Protein AF-A0A3D8WUJ7-F1 (afdb_monomer_lite)

Secondary structure (DSSP, 8-state):
-EEEE-TTSTTGGG--SSEEEEEEEETTEEEEEEESSSSSSBPP----HHHHHHHHHHTT--HHHHHHTT-EEEEEEEETTEEEESSEEEETTTT---

Radius of gyration: 12.99 Å; chains: 1; bounding box: 30×28×39 Å

Organism: Priestia megaterium (NCBI:txid1404)

Structure (mmCIF, N/CA/C/O backbone):
data_AF-A0A3D8WUJ7-F1
#
_entry.id   AF-A0A3D8WUJ7-F1
#
loop_
_atom_site.group_PDB
_atom_site.id
_atom_site.type_symbol
_atom_site.label_atom_id
_atom_site.label_alt_id
_atom_site.label_comp_id
_atom_site.label_asym_id
_atom_site.label_entity_id
_atom_site.label_seq_id
_atom_site.pdbx_PDB_ins_code
_atom_site.Cartn_x
_atom_site.Cartn_y
_atom_site.Cartn_z
_atom_site.occupancy
_atom_site.B_iso_or_equiv
_atom_site.auth_seq_id
_atom_site.auth_comp_id
_atom_site.auth_asym_id
_atom_site.auth_atom_id
_atom_site.pdbx_PDB_model_num
ATOM 1 N N . MET A 1 1 ? 1.077 -16.033 7.718 1.00 70.44 1 MET A N 1
ATOM 2 C CA . MET A 1 1 ? 1.164 -15.048 6.623 1.00 70.44 1 MET A CA 1
ATOM 3 C C . MET A 1 1 ? -0.253 -14.632 6.285 1.00 70.44 1 MET A C 1
ATOM 5 O O . MET A 1 1 ? -1.079 -15.511 6.052 1.00 70.44 1 MET A O 1
ATOM 9 N N . ASN A 1 2 ? -0.546 -13.338 6.383 1.00 89.31 2 ASN A N 1
ATOM 10 C CA . ASN A 1 2 ? -1.888 -12.802 6.171 1.00 89.31 2 ASN A CA 1
ATOM 11 C C . ASN A 1 2 ? -2.064 -12.427 4.697 1.00 89.31 2 ASN A C 1
ATOM 13 O O . ASN A 1 2 ? -1.079 -12.157 4.008 1.00 89.31 2 ASN A O 1
ATOM 17 N N . HIS A 1 3 ? -3.305 -12.423 4.212 1.00 93.69 3 HIS A N 1
ATOM 18 C CA . HIS A 1 3 ? -3.612 -11.998 2.851 1.00 93.69 3 HIS A CA 1
ATOM 19 C C . HIS A 1 3 ? -4.886 -11.152 2.796 1.00 93.69 3 HIS A C 1
ATOM 21 O O . HIS A 1 3 ? -5.828 -11.381 3.556 1.00 93.69 3 HIS A O 1
ATOM 27 N N . ILE A 1 4 ? -4.913 -10.191 1.874 1.00 95.00 4 ILE A N 1
ATOM 28 C CA . ILE A 1 4 ? -6.076 -9.365 1.540 1.00 95.00 4 ILE A CA 1
ATOM 29 C C . ILE A 1 4 ? -6.365 -9.535 0.050 1.00 95.00 4 ILE A C 1
ATOM 31 O O . ILE A 1 4 ? -5.491 -9.305 -0.784 1.00 95.00 4 ILE A O 1
ATOM 35 N N . LYS A 1 5 ? -7.606 -9.896 -0.286 1.00 96.19 5 LYS A N 1
ATOM 36 C CA . LYS A 1 5 ? -8.075 -9.886 -1.675 1.00 96.19 5 LYS A CA 1
ATOM 37 C C . LYS A 1 5 ? -8.274 -8.449 -2.129 1.00 96.19 5 LYS A C 1
ATOM 39 O O . LYS A 1 5 ? -9.032 -7.715 -1.501 1.00 96.19 5 LYS A O 1
ATOM 44 N N . LEU A 1 6 ? -7.633 -8.070 -3.229 1.00 95.94 6 LEU A N 1
ATOM 45 C CA . LEU A 1 6 ? -7.791 -6.751 -3.841 1.00 95.94 6 LEU A CA 1
ATOM 46 C C . LEU A 1 6 ? -9.035 -6.685 -4.735 1.00 95.94 6 LEU A C 1
ATOM 48 O O . LEU A 1 6 ? -9.606 -5.608 -4.892 1.00 95.94 6 LEU A O 1
ATOM 52 N N . VAL A 1 7 ? -9.489 -7.819 -5.281 1.00 95.69 7 VAL A N 1
ATOM 53 C CA . VAL A 1 7 ? -10.724 -7.885 -6.082 1.00 95.69 7 VAL A CA 1
ATOM 54 C C . VAL A 1 7 ? -11.930 -7.450 -5.247 1.00 95.69 7 VAL A C 1
ATOM 56 O O . VAL A 1 7 ? -12.147 -7.948 -4.142 1.00 95.69 7 VAL A O 1
ATOM 59 N N . GLY A 1 8 ? -12.736 -6.542 -5.791 1.00 93.75 8 GLY A N 1
ATOM 60 C CA . GLY A 1 8 ? -13.908 -5.965 -5.140 1.00 93.75 8 GLY A CA 1
ATOM 61 C C . GLY A 1 8 ? -13.583 -4.859 -4.135 1.00 93.75 8 GLY A C 1
ATOM 62 O O . GLY A 1 8 ? -14.486 -4.382 -3.445 1.00 93.75 8 GLY A O 1
ATOM 63 N N . THR A 1 9 ? -12.318 -4.446 -4.030 1.00 95.19 9 THR A N 1
ATOM 64 C CA . THR A 1 9 ? -11.896 -3.332 -3.170 1.00 95.19 9 THR A CA 1
ATOM 65 C C . THR A 1 9 ? -11.692 -2.054 -3.980 1.00 95.19 9 THR A C 1
ATOM 67 O O . THR A 1 9 ? -11.599 -2.079 -5.205 1.00 95.19 9 THR A O 1
ATOM 70 N N . GLN A 1 10 ? -11.571 -0.915 -3.293 1.00 93.44 10 GLN A N 1
ATOM 71 C CA . GLN A 1 10 ? -11.289 0.366 -3.953 1.00 93.44 10 GLN A CA 1
ATOM 72 C C . GLN A 1 10 ? -9.923 0.386 -4.644 1.00 93.44 10 GLN A C 1
ATOM 74 O O . GLN A 1 10 ? -9.723 1.148 -5.585 1.00 93.44 10 GLN A O 1
ATOM 79 N N . VAL A 1 11 ? -8.992 -0.460 -4.196 1.00 94.75 11 VAL A N 1
ATOM 80 C CA . VAL A 1 11 ? -7.628 -0.487 -4.720 1.00 94.75 11 VAL A CA 1
ATOM 81 C C . VAL A 1 11 ? -7.446 -1.461 -5.890 1.00 94.75 11 VAL A C 1
ATOM 83 O O . VAL A 1 11 ? -6.348 -1.557 -6.430 1.00 94.75 11 VAL A O 1
ATOM 86 N N . GLU A 1 12 ? -8.501 -2.162 -6.328 1.00 95.44 12 GLU A N 1
ATOM 87 C CA . GLU A 1 12 ? -8.417 -3.145 -7.421 1.00 95.44 12 GLU A CA 1
ATOM 88 C C . GLU A 1 12 ? -7.827 -2.538 -8.705 1.00 95.44 12 GLU A C 1
ATOM 90 O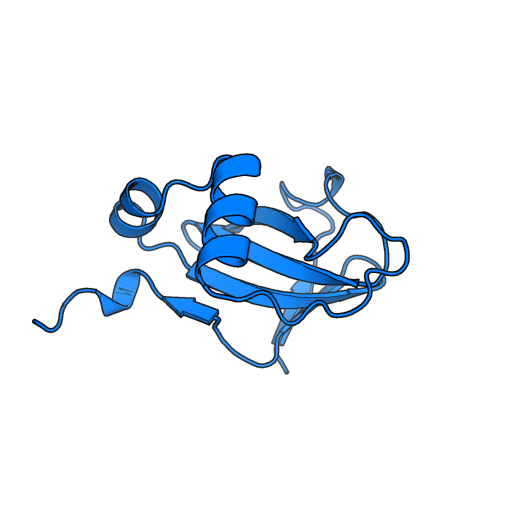 O . GLU A 1 12 ? -6.944 -3.124 -9.329 1.00 95.44 12 GLU A O 1
ATOM 95 N N . SER A 1 13 ? -8.252 -1.324 -9.069 1.00 93.00 13 SER A N 1
ATOM 96 C CA . SER A 1 13 ? -7.785 -0.616 -10.272 1.00 93.00 13 SER A CA 1
ATOM 97 C C . SER A 1 13 ? -6.316 -0.184 -10.220 1.00 93.00 13 SER A C 1
ATOM 99 O O . SER A 1 13 ? -5.751 0.208 -11.245 1.00 93.00 13 SER A O 1
ATOM 101 N N . TYR A 1 14 ? -5.703 -0.231 -9.037 1.00 91.88 14 TYR A N 1
ATOM 102 C CA . TYR A 1 14 ? -4.299 0.105 -8.810 1.00 91.88 14 TYR A CA 1
ATOM 103 C C . TYR A 1 14 ? -3.396 -1.122 -8.917 1.00 91.88 14 TYR A C 1
ATOM 105 O O . TYR A 1 14 ? -2.178 -0.972 -8.915 1.00 91.88 14 TYR A O 1
ATOM 113 N N . TYR A 1 15 ? -3.961 -2.327 -9.042 1.00 91.75 15 TYR A N 1
ATOM 114 C CA . TYR A 1 15 ? -3.179 -3.537 -9.252 1.00 91.75 15 TYR A CA 1
ATOM 115 C C . TYR A 1 15 ? -2.388 -3.451 -10.568 1.00 91.75 15 TYR A C 1
ATOM 117 O O . TYR A 1 15 ? -2.940 -3.188 -11.643 1.00 91.75 15 TYR A O 1
ATOM 125 N N . ARG A 1 16 ? -1.074 -3.675 -10.477 1.00 88.69 16 ARG A N 1
ATOM 126 C CA . ARG A 1 16 ? -0.115 -3.598 -11.593 1.00 88.69 16 ARG A CA 1
ATOM 127 C C . ARG A 1 16 ? 0.612 -4.916 -11.858 1.00 88.69 16 ARG A C 1
ATOM 129 O O . ARG A 1 16 ? 1.532 -4.953 -12.664 1.00 88.69 16 ARG A O 1
ATOM 136 N N . GLY A 1 17 ? 0.169 -6.009 -11.242 1.00 88.75 17 GLY A N 1
ATOM 137 C CA . GLY A 1 17 ? 0.815 -7.312 -11.366 1.00 88.75 17 GLY A CA 1
ATOM 138 C C . GLY A 1 17 ? 1.573 -7.708 -10.104 1.00 88.75 17 GLY A C 1
ATOM 139 O O . GLY A 1 17 ? 1.277 -7.233 -9.004 1.00 88.75 17 GLY A O 1
ATOM 140 N N . CYS A 1 18 ? 2.512 -8.638 -10.273 1.00 89.06 18 CYS A N 1
ATOM 141 C CA . CYS A 1 18 ? 3.322 -9.159 -9.179 1.00 89.06 18 CYS A CA 1
ATOM 142 C C . CYS A 1 18 ? 4.387 -8.143 -8.738 1.00 89.06 18 CYS A C 1
ATOM 144 O O . CYS A 1 18 ? 5.057 -7.568 -9.600 1.00 89.06 18 CYS A O 1
ATOM 146 N N . GLY A 1 19 ? 4.563 -7.944 -7.430 1.00 88.56 19 GLY A N 1
ATOM 147 C CA . GLY A 1 19 ? 5.596 -7.043 -6.910 1.00 88.56 19 GLY A CA 1
ATOM 148 C C . GLY A 1 19 ? 5.414 -6.626 -5.452 1.00 88.56 19 GLY A C 1
ATOM 149 O O . GLY A 1 19 ? 4.327 -6.781 -4.897 1.00 88.56 19 GLY A O 1
ATOM 150 N N . GLU A 1 20 ? 6.476 -6.085 -4.855 1.00 89.31 20 GLU A N 1
ATOM 151 C CA . GLU A 1 20 ? 6.442 -5.492 -3.512 1.00 89.31 20 GLU A CA 1
ATOM 152 C C . GLU A 1 20 ? 5.676 -4.164 -3.506 1.00 89.31 20 GLU A C 1
ATOM 154 O O . GLU A 1 20 ? 5.804 -3.333 -4.415 1.00 89.31 20 GLU A O 1
ATOM 159 N N . ALA A 1 21 ? 4.838 -3.993 -2.489 1.00 92.19 21 ALA A N 1
ATOM 160 C CA . ALA A 1 21 ? 3.938 -2.866 -2.360 1.00 92.19 21 ALA A CA 1
ATOM 161 C C . ALA A 1 21 ? 3.571 -2.562 -0.901 1.00 92.19 21 ALA A C 1
ATOM 163 O O . ALA A 1 21 ? 3.637 -3.401 -0.000 1.00 92.19 21 ALA A O 1
ATOM 164 N N . PHE A 1 22 ? 3.080 -1.346 -0.707 1.00 94.31 22 PHE A N 1
ATOM 165 C CA . PHE A 1 22 ? 2.443 -0.865 0.500 1.00 94.31 22 PHE A CA 1
ATOM 166 C C . PHE A 1 22 ? 0.936 -0.776 0.291 1.00 94.31 22 PHE A C 1
ATOM 168 O O . PHE A 1 22 ? 0.458 -0.245 -0.719 1.00 94.31 22 PHE A O 1
ATOM 175 N N . LEU A 1 23 ? 0.181 -1.264 1.268 1.00 95.75 23 LEU A N 1
ATOM 176 C CA . LEU A 1 23 ? -1.268 -1.155 1.303 1.00 95.75 23 LEU A CA 1
ATOM 177 C C . LEU A 1 23 ? -1.690 -0.279 2.479 1.00 95.75 23 LEU A C 1
ATOM 179 O O . LEU A 1 23 ? -1.481 -0.639 3.638 1.00 95.75 23 LEU A O 1
ATOM 183 N N . VAL A 1 24 ? -2.315 0.855 2.170 1.00 95.88 24 VAL A N 1
ATOM 184 C CA . VAL A 1 24 ? -2.927 1.731 3.172 1.00 95.88 24 VAL A CA 1
ATOM 185 C C . VAL A 1 24 ? -4.332 1.220 3.461 1.00 95.88 24 VAL A C 1
ATOM 187 O O . VAL A 1 24 ? -5.135 1.020 2.541 1.00 95.88 24 VAL A O 1
ATOM 190 N N . VAL A 1 25 ? -4.625 0.999 4.739 1.00 94.50 25 VAL A N 1
ATOM 191 C CA . VAL A 1 25 ? -5.910 0.493 5.216 1.00 94.50 25 VAL A CA 1
ATOM 192 C C . VAL A 1 25 ? -6.493 1.483 6.218 1.00 94.50 25 VAL A C 1
ATOM 194 O O . VAL A 1 25 ? -5.984 1.651 7.323 1.00 94.50 25 VAL A O 1
ATOM 197 N N . GLU A 1 26 ? -7.607 2.106 5.849 1.00 92.31 26 GLU A N 1
ATOM 198 C CA . GLU A 1 26 ? -8.347 3.050 6.689 1.00 92.31 26 GLU A CA 1
ATOM 199 C C . GLU A 1 26 ? -9.654 2.393 7.141 1.00 92.31 26 GLU A C 1
ATOM 201 O O . GLU A 1 26 ? -10.420 1.885 6.317 1.00 92.31 26 GLU A O 1
ATOM 206 N N . ASN A 1 27 ? -9.936 2.383 8.450 1.00 88.19 27 ASN A N 1
ATOM 207 C CA . ASN A 1 27 ? -11.142 1.752 9.009 1.00 88.19 27 ASN A CA 1
ATOM 208 C C . ASN A 1 27 ? -11.361 0.298 8.525 1.00 88.19 27 ASN A C 1
ATOM 210 O O . ASN A 1 27 ? -12.484 -0.119 8.229 1.00 88.19 27 ASN A O 1
ATOM 214 N N . GLY A 1 28 ? -10.271 -0.468 8.389 1.00 88.06 28 GLY A N 1
ATOM 215 C CA . GLY A 1 28 ? -10.296 -1.858 7.921 1.00 88.06 28 GLY A CA 1
ATOM 216 C C . GLY A 1 28 ? -10.530 -2.037 6.415 1.00 88.06 28 GLY A C 1
ATOM 217 O O . GLY A 1 28 ? -10.734 -3.166 5.969 1.00 88.06 28 GLY A O 1
ATOM 218 N N . LYS A 1 29 ? -10.514 -0.958 5.621 1.00 92.81 29 LYS A N 1
ATOM 219 C CA . LYS A 1 29 ? -10.701 -1.004 4.166 1.00 92.81 29 LYS A CA 1
ATOM 220 C C . LYS A 1 29 ? -9.436 -0.550 3.433 1.00 92.81 29 LYS A C 1
ATOM 222 O O . LYS A 1 29 ? -8.922 0.516 3.756 1.00 92.81 29 LYS A O 1
ATOM 227 N N . PRO A 1 30 ? -8.964 -1.302 2.425 1.00 95.25 30 PRO A N 1
ATOM 228 C CA . PRO A 1 30 ? -7.893 -0.847 1.545 1.00 95.25 30 PRO A CA 1
ATOM 229 C C . PRO A 1 30 ? -8.294 0.434 0.801 1.00 95.25 30 PRO A C 1
ATOM 231 O O . PRO A 1 30 ? -9.314 0.438 0.104 1.00 95.25 30 PRO A O 1
ATOM 234 N N . THR A 1 31 ? -7.506 1.500 0.942 1.00 94.88 31 THR A N 1
ATOM 235 C CA . THR A 1 31 ? -7.753 2.801 0.290 1.00 94.88 31 THR A CA 1
ATOM 236 C C . THR A 1 31 ? -6.676 3.176 -0.715 1.00 94.88 31 THR A C 1
ATOM 238 O O . THR A 1 31 ? -6.986 3.836 -1.707 1.00 94.88 31 THR A O 1
ATOM 241 N N . LYS A 1 32 ? -5.430 2.727 -0.516 1.00 95.50 32 LYS A N 1
ATOM 242 C CA . LYS A 1 32 ? -4.330 2.937 -1.469 1.00 95.50 32 LYS A CA 1
ATOM 243 C C . LYS A 1 32 ? -3.448 1.703 -1.593 1.00 95.50 32 LYS A C 1
ATOM 245 O O . LYS A 1 32 ? -3.217 1.004 -0.611 1.00 95.50 32 LYS A O 1
ATOM 250 N N . LEU A 1 33 ? -2.947 1.480 -2.806 1.00 95.06 33 LEU A N 1
ATOM 251 C CA . LEU A 1 33 ? -1.932 0.482 -3.128 1.00 95.06 33 LEU A CA 1
ATOM 252 C C . LEU A 1 33 ? -0.785 1.180 -3.861 1.00 95.06 33 LEU A C 1
ATOM 254 O O . LEU A 1 33 ? -1.020 1.857 -4.865 1.00 95.06 33 LEU A O 1
ATOM 258 N N . ILE A 1 34 ? 0.430 1.033 -3.340 1.00 93.94 34 ILE A N 1
ATOM 259 C CA . ILE A 1 34 ? 1.620 1.763 -3.787 1.00 93.94 34 ILE A CA 1
ATOM 260 C C . ILE A 1 34 ? 2.738 0.745 -3.986 1.00 93.94 34 ILE A C 1
ATOM 262 O O . ILE A 1 34 ? 3.114 0.078 -3.035 1.00 93.94 34 ILE A O 1
ATOM 266 N N . TYR A 1 35 ? 3.257 0.596 -5.200 1.00 91.31 35 TYR A N 1
ATOM 267 C CA . TYR A 1 35 ? 4.378 -0.311 -5.464 1.00 91.31 35 TYR A CA 1
ATOM 268 C C . TYR A 1 35 ? 5.708 0.377 -5.128 1.00 91.31 35 TYR A C 1
ATOM 270 O O . TYR A 1 35 ? 5.834 1.578 -5.348 1.00 91.31 35 TYR A O 1
ATOM 278 N N . GLU A 1 36 ? 6.701 -0.373 -4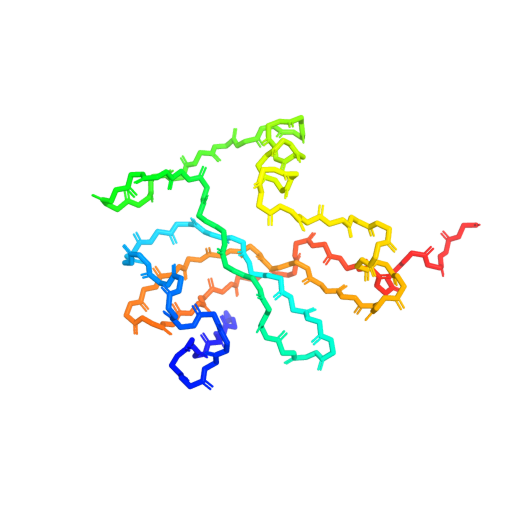.636 1.00 86.38 36 GLU A N 1
ATOM 279 C CA . GLU A 1 36 ? 8.036 0.173 -4.303 1.00 86.38 36 GLU A CA 1
ATOM 280 C C . GLU A 1 36 ? 8.752 0.795 -5.512 1.00 86.38 36 GLU A C 1
ATOM 282 O O . GLU A 1 36 ? 9.607 1.670 -5.375 1.00 86.38 36 GLU A O 1
ATOM 287 N N . ASN A 1 37 ? 8.432 0.315 -6.710 1.00 78.06 37 ASN A N 1
ATOM 288 C CA . ASN A 1 37 ? 8.953 0.828 -7.966 1.00 78.06 37 ASN A CA 1
ATOM 289 C C . ASN A 1 37 ? 7.950 0.574 -9.102 1.00 78.06 37 ASN A C 1
ATOM 291 O O . ASN A 1 37 ? 7.074 -0.287 -8.986 1.00 78.06 37 ASN A O 1
ATOM 295 N N . PRO A 1 38 ? 8.080 1.309 -10.218 1.00 70.50 38 PRO A N 1
ATOM 296 C CA . PRO A 1 38 ? 7.204 1.147 -11.371 1.00 70.50 38 PRO A CA 1
ATOM 297 C C . PRO A 1 38 ? 7.553 -0.063 -12.258 1.00 70.50 38 PRO A C 1
ATOM 299 O O . PRO A 1 38 ? 6.887 -0.255 -13.279 1.00 70.50 38 PRO A O 1
ATOM 302 N N . GLU A 1 39 ? 8.596 -0.845 -11.945 1.00 70.38 39 GLU A N 1
ATOM 303 C CA . GLU A 1 39 ? 8.999 -1.985 -12.773 1.00 70.38 39 GLU A CA 1
ATOM 304 C C . GLU A 1 39 ? 7.982 -3.133 -12.677 1.00 70.38 39 GLU A C 1
ATOM 306 O O . GLU A 1 39 ? 7.248 -3.286 -11.701 1.00 70.38 39 GLU A O 1
ATOM 311 N N . MET A 1 40 ? 7.915 -3.950 -13.731 1.00 59.50 40 MET A N 1
ATOM 312 C CA . MET A 1 40 ? 7.041 -5.122 -13.794 1.00 59.50 40 MET A CA 1
ATOM 313 C C . MET A 1 40 ? 7.863 -6.366 -14.159 1.00 59.50 40 MET A C 1
ATOM 315 O O . MET A 1 40 ? 8.275 -6.487 -15.318 1.00 59.50 40 MET A O 1
ATOM 319 N N . PRO A 1 41 ? 8.070 -7.317 -13.225 1.00 61.66 41 PRO A N 1
ATOM 320 C CA . PRO A 1 41 ? 7.612 -7.310 -11.827 1.00 61.66 41 PRO A CA 1
ATOM 321 C C . PRO A 1 41 ? 8.369 -6.282 -10.972 1.00 61.66 41 PRO A C 1
ATOM 323 O O . PRO A 1 41 ? 9.529 -5.997 -11.261 1.00 61.66 41 PRO A O 1
ATOM 326 N N . ALA A 1 42 ? 7.738 -5.762 -9.914 1.00 61.72 42 ALA A N 1
ATOM 327 C CA . ALA A 1 42 ? 8.417 -4.810 -9.036 1.00 61.72 42 ALA A CA 1
ATOM 328 C C . ALA A 1 42 ? 9.549 -5.529 -8.289 1.00 61.72 42 ALA A C 1
ATOM 330 O O . ALA A 1 42 ? 9.313 -6.516 -7.587 1.00 61.72 42 ALA A O 1
ATOM 331 N N . VAL A 1 43 ? 10.784 -5.062 -8.469 1.00 66.25 43 VAL A 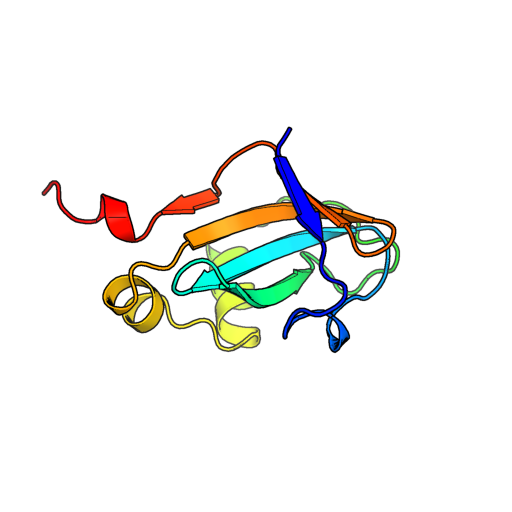N 1
ATOM 332 C CA . VAL A 1 43 ? 11.965 -5.613 -7.789 1.00 66.25 43 VAL A CA 1
ATOM 333 C C . VAL A 1 43 ? 12.084 -4.967 -6.421 1.00 66.25 43 VAL A C 1
ATOM 335 O O . VAL A 1 43 ? 12.056 -3.749 -6.351 1.00 66.25 43 VAL A O 1
ATOM 338 N N . ARG A 1 44 ? 12.253 -5.737 -5.342 1.00 68.56 44 ARG A N 1
ATOM 339 C CA . ARG A 1 44 ? 12.439 -5.151 -4.009 1.00 68.56 44 ARG A CA 1
ATOM 340 C C . ARG A 1 44 ? 13.493 -4.041 -4.050 1.00 68.56 44 ARG A C 1
ATOM 342 O O . ARG A 1 44 ? 14.643 -4.294 -4.423 1.00 68.56 44 ARG A O 1
ATOM 349 N N . LYS A 1 45 ? 13.090 -2.834 -3.669 1.00 71.56 45 LYS A N 1
ATOM 350 C CA . LYS A 1 45 ? 13.986 -1.699 -3.501 1.00 71.56 45 LYS A CA 1
ATOM 351 C C . LYS A 1 45 ? 14.079 -1.469 -2.003 1.00 71.56 45 LYS A C 1
ATOM 353 O O . LYS A 1 45 ? 13.083 -1.156 -1.366 1.00 71.56 45 LYS A O 1
ATOM 358 N N . ASP A 1 46 ? 15.267 -1.651 -1.435 1.00 78.19 46 ASP A N 1
ATOM 359 C CA . ASP A 1 46 ? 15.508 -1.293 -0.037 1.00 78.19 46 ASP A CA 1
ATOM 360 C C . ASP A 1 46 ? 15.525 0.244 0.062 1.00 78.19 46 ASP A C 1
ATOM 362 O O . ASP A 1 46 ? 16.582 0.875 0.018 1.00 78.19 46 ASP A O 1
ATOM 366 N N 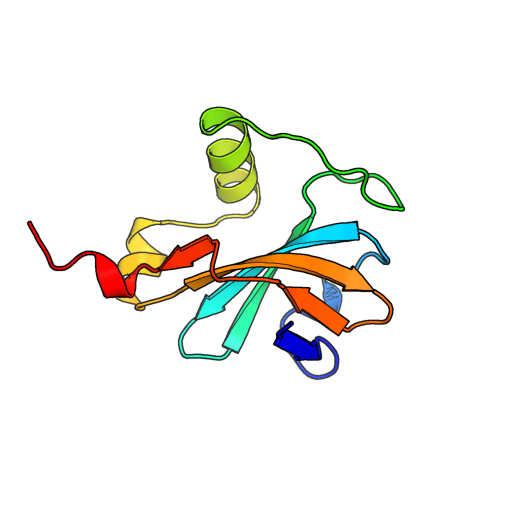. LEU A 1 47 ? 14.325 0.835 0.083 1.00 83.12 47 LEU A N 1
ATOM 367 C CA . LEU A 1 47 ? 14.096 2.267 0.237 1.00 83.12 47 LEU A CA 1
ATOM 368 C C . LEU A 1 47 ? 14.573 2.685 1.626 1.00 83.12 47 LEU A C 1
ATOM 370 O O . LEU A 1 47 ? 14.244 2.039 2.623 1.00 83.12 47 LEU A O 1
ATOM 374 N N . ASN A 1 48 ? 15.338 3.770 1.694 1.00 87.81 48 ASN A N 1
ATOM 375 C CA . ASN A 1 48 ? 15.590 4.421 2.976 1.00 87.81 48 ASN A CA 1
ATOM 376 C C . ASN A 1 48 ? 14.375 5.259 3.416 1.00 87.81 48 ASN A C 1
ATOM 378 O O . ASN A 1 48 ? 13.436 5.459 2.644 1.00 87.81 48 ASN A O 1
ATOM 382 N N . ASP A 1 49 ? 14.409 5.756 4.653 1.00 87.12 49 ASP A N 1
ATOM 383 C CA . ASP A 1 49 ? 13.300 6.511 5.245 1.00 87.12 49 ASP A CA 1
ATOM 384 C C . ASP A 1 49 ? 12.901 7.735 4.402 1.00 87.12 49 ASP A C 1
ATOM 386 O O . ASP A 1 49 ? 11.711 7.962 4.197 1.00 87.12 49 ASP A O 1
ATOM 390 N N . ASP A 1 50 ? 13.862 8.484 3.851 1.00 89.44 50 ASP A N 1
ATOM 391 C CA . ASP A 1 50 ? 13.572 9.660 3.018 1.00 89.44 50 ASP A CA 1
ATOM 392 C C . ASP A 1 50 ? 12.891 9.250 1.700 1.00 89.44 50 ASP A C 1
ATOM 394 O O . ASP A 1 50 ? 11.853 9.802 1.338 1.00 89.44 50 ASP A O 1
ATOM 398 N N . GLU A 1 51 ? 13.412 8.226 1.011 1.00 90.69 51 GLU A N 1
ATOM 399 C CA . GLU A 1 51 ? 12.820 7.719 -0.239 1.00 90.69 51 GLU A CA 1
ATOM 400 C C . GLU A 1 51 ? 11.409 7.152 -0.031 1.00 90.69 51 GLU A C 1
ATOM 402 O O . GLU A 1 51 ? 10.546 7.260 -0.904 1.00 90.69 51 GLU A O 1
ATOM 407 N N . LEU A 1 52 ? 11.175 6.527 1.120 1.00 89.19 52 LEU A N 1
ATOM 408 C CA . LEU A 1 52 ? 9.876 5.998 1.499 1.00 89.19 52 LEU A CA 1
ATOM 409 C C . LEU A 1 52 ? 8.872 7.131 1.764 1.00 89.19 52 LEU A C 1
ATOM 411 O O . LEU A 1 52 ? 7.727 7.061 1.312 1.00 89.19 52 LEU A O 1
ATOM 415 N N . MET A 1 53 ? 9.298 8.181 2.471 1.00 89.38 53 MET A N 1
ATOM 416 C CA . MET A 1 53 ? 8.466 9.360 2.726 1.00 89.38 53 MET A CA 1
ATOM 417 C C . MET A 1 53 ? 8.133 10.100 1.428 1.00 89.38 53 MET A C 1
ATOM 419 O O . MET A 1 53 ? 6.974 10.475 1.231 1.00 89.38 53 MET A O 1
ATOM 423 N N . ASP A 1 54 ? 9.100 10.231 0.519 1.00 91.62 54 ASP A N 1
ATOM 424 C CA . ASP A 1 54 ? 8.887 10.798 -0.814 1.00 91.62 54 ASP A CA 1
ATOM 425 C C . ASP A 1 54 ? 7.881 9.962 -1.620 1.00 91.62 54 ASP A C 1
ATOM 427 O O . ASP A 1 54 ? 6.907 10.509 -2.140 1.00 91.62 54 ASP A O 1
ATOM 431 N N . LEU A 1 55 ? 8.033 8.631 -1.648 1.00 92.00 55 LEU A N 1
ATOM 432 C CA . LEU A 1 55 ? 7.094 7.725 -2.323 1.00 92.00 55 LEU A CA 1
ATOM 433 C C . LEU A 1 55 ? 5.661 7.891 -1.790 1.00 92.00 55 LEU A C 1
ATOM 435 O O . LEU A 1 55 ? 4.695 7.976 -2.553 1.00 92.00 55 LEU A O 1
ATOM 439 N N . PHE A 1 56 ? 5.499 7.955 -0.469 1.00 93.00 56 PHE A N 1
ATOM 440 C CA . PHE A 1 56 ? 4.191 8.169 0.140 1.00 93.00 56 PHE A CA 1
ATOM 441 C C . PHE A 1 56 ? 3.612 9.546 -0.207 1.00 93.00 56 PHE A C 1
ATOM 443 O O . PHE A 1 56 ? 2.431 9.637 -0.569 1.00 93.00 56 PHE A O 1
ATOM 450 N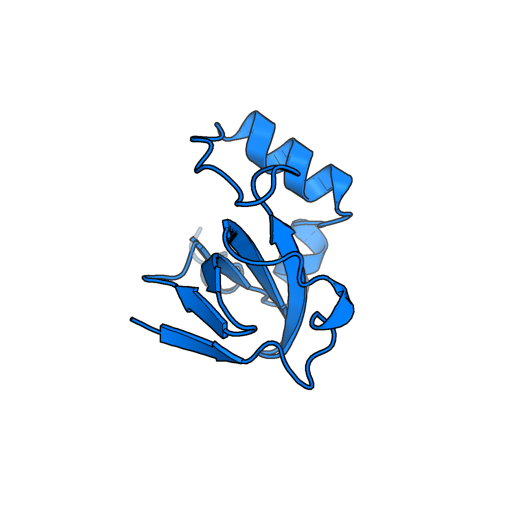 N . ALA A 1 57 ? 4.430 10.597 -0.179 1.00 91.88 57 ALA A N 1
ATOM 451 C CA . ALA A 1 57 ? 4.019 11.945 -0.554 1.00 91.88 57 ALA A CA 1
ATOM 452 C C . ALA A 1 57 ? 3.589 12.034 -2.032 1.00 91.88 57 ALA A C 1
ATOM 454 O O . ALA A 1 57 ? 2.536 12.606 -2.327 1.00 91.88 57 ALA A O 1
ATOM 455 N N . GLU A 1 58 ? 4.329 11.407 -2.952 1.00 93.06 58 GLU A N 1
ATOM 456 C CA . GLU A 1 58 ? 3.997 11.332 -4.386 1.00 93.06 58 GLU A CA 1
ATOM 457 C C . GLU A 1 58 ? 2.637 10.664 -4.637 1.00 93.06 58 GLU A C 1
ATOM 459 O O . GLU A 1 58 ? 1.890 11.049 -5.541 1.00 93.06 58 GLU A O 1
ATOM 464 N N . HIS A 1 59 ? 2.271 9.701 -3.790 1.00 92.00 59 HIS A N 1
ATOM 465 C CA . HIS A 1 59 ? 0.978 9.019 -3.825 1.00 92.00 59 HIS A CA 1
ATOM 466 C C . HIS A 1 59 ? -0.100 9.693 -2.953 1.00 92.00 59 HIS A C 1
ATOM 468 O O . HIS A 1 59 ? -1.202 9.148 -2.766 1.00 92.00 59 HIS A O 1
ATOM 474 N N . GLY A 1 60 ? 0.178 10.898 -2.443 1.00 91.50 60 GLY A N 1
ATOM 475 C CA . GLY A 1 60 ? -0.738 11.716 -1.651 1.00 91.50 60 GLY A CA 1
ATOM 476 C C . GLY A 1 60 ? -1.124 11.068 -0.323 1.00 91.50 60 GLY A C 1
ATOM 477 O O . GLY A 1 60 ? -2.295 11.108 0.059 1.00 91.50 60 GLY A O 1
ATOM 478 N N . VAL A 1 61 ? -0.203 10.349 0.313 1.00 91.50 61 VAL A N 1
ATOM 479 C CA . VAL A 1 61 ? -0.380 9.812 1.664 1.00 91.50 61 VAL A CA 1
ATOM 480 C C . VAL A 1 61 ? -0.002 10.900 2.665 1.00 91.50 61 VAL A C 1
ATOM 482 O O . VAL A 1 61 ? 1.152 11.309 2.740 1.00 91.50 61 VAL A O 1
ATOM 485 N N . ASP A 1 62 ? -0.986 11.367 3.432 1.00 90.19 62 ASP A N 1
ATOM 486 C CA . ASP A 1 62 ? -0.786 12.323 4.520 1.00 90.19 62 ASP A CA 1
ATOM 487 C C . ASP A 1 62 ? -0.787 11.581 5.863 1.00 90.19 62 ASP A C 1
ATOM 489 O O . ASP A 1 62 ? -1.825 11.108 6.331 1.00 90.19 62 ASP A O 1
ATOM 493 N N . PHE A 1 63 ? 0.385 11.487 6.490 1.00 87.94 63 PHE A N 1
ATOM 494 C CA . PHE A 1 63 ? 0.580 10.800 7.768 1.00 87.94 63 PHE A CA 1
ATOM 495 C C . PHE A 1 63 ? -0.258 11.400 8.911 1.00 87.94 63 PHE A C 1
ATOM 497 O O . PHE A 1 63 ? -0.764 10.650 9.744 1.00 87.94 63 PHE A O 1
ATOM 504 N N . TYR A 1 64 ? -0.479 12.720 8.925 1.00 86.50 64 TYR A N 1
ATOM 505 C CA . TYR A 1 64 ? -1.336 13.368 9.926 1.00 86.50 64 TYR A CA 1
ATOM 506 C C . TYR A 1 64 ? -2.809 12.987 9.740 1.00 86.50 64 TYR A C 1
ATOM 508 O O . TYR A 1 64 ? -3.556 12.844 10.712 1.00 86.50 64 TYR A O 1
ATOM 516 N N . GLU A 1 65 ? -3.258 12.841 8.492 1.00 87.94 65 GLU A N 1
ATOM 517 C CA . GLU A 1 65 ? -4.617 12.381 8.203 1.00 87.94 65 GLU A CA 1
ATOM 518 C C . GLU A 1 65 ? -4.794 10.904 8.575 1.00 87.94 65 GLU A C 1
ATOM 520 O O . GLU A 1 65 ? -5.808 10.541 9.177 1.00 87.94 65 GLU A O 1
ATOM 525 N N . LEU A 1 66 ? -3.806 10.065 8.245 1.00 88.50 66 LEU A N 1
ATOM 526 C CA . LEU A 1 66 ? -3.809 8.643 8.586 1.00 88.50 66 LEU A CA 1
ATOM 527 C C . LEU A 1 66 ? -3.867 8.415 10.098 1.00 88.50 66 LEU A C 1
ATOM 529 O O . LEU A 1 66 ? -4.633 7.561 10.545 1.00 88.50 66 LEU A O 1
ATOM 533 N N . GLU A 1 67 ? -3.144 9.219 10.878 1.00 87.25 67 GLU A N 1
ATOM 534 C CA . GLU A 1 67 ? -3.189 9.175 12.339 1.00 87.25 67 GLU A CA 1
ATOM 535 C C . GLU A 1 67 ? -4.581 9.462 12.895 1.00 87.25 67 GLU A C 1
ATOM 537 O O . GLU A 1 67 ? -5.130 8.670 13.658 1.00 87.25 67 GLU A O 1
ATOM 542 N N . ARG A 1 68 ? -5.231 10.529 12.422 1.00 85.94 68 ARG A N 1
ATOM 543 C CA . ARG A 1 68 ? -6.607 10.860 12.836 1.00 85.94 68 ARG A CA 1
ATOM 544 C C . ARG A 1 68 ? -7.628 9.785 12.480 1.00 85.94 68 ARG A C 1
ATOM 546 O O . ARG A 1 68 ? -8.681 9.710 13.111 1.00 85.94 68 ARG A O 1
ATOM 553 N N . LYS A 1 69 ? -7.358 9.011 11.430 1.00 87.06 69 LYS A N 1
ATOM 554 C CA . LYS A 1 69 ? -8.218 7.919 10.967 1.00 87.06 69 LYS A CA 1
ATOM 555 C C . LYS A 1 69 ? -7.853 6.573 11.576 1.00 87.06 69 LYS A C 1
ATOM 557 O O . LYS A 1 69 ? -8.480 5.582 11.196 1.00 87.06 69 LYS A O 1
ATOM 562 N N . GLU A 1 70 ? -6.858 6.530 12.463 1.00 87.44 70 GLU A N 1
ATOM 563 C CA . GLU A 1 70 ? -6.342 5.288 13.029 1.00 87.44 70 GLU A CA 1
ATOM 564 C C . GLU A 1 70 ? -6.010 4.250 11.935 1.00 87.44 70 GLU A C 1
ATOM 566 O O . GLU A 1 70 ? -6.353 3.062 12.024 1.00 87.44 70 GLU A O 1
ATOM 571 N N . ALA A 1 71 ? -5.436 4.733 10.833 1.00 92.00 71 ALA A N 1
ATOM 572 C CA . ALA A 1 71 ? -5.115 3.909 9.683 1.00 92.00 71 ALA A CA 1
ATOM 573 C C . ALA A 1 71 ? -3.896 3.024 9.963 1.00 92.00 71 ALA A C 1
ATOM 575 O O . ALA A 1 71 ? -3.171 3.202 10.941 1.00 92.00 71 ALA A O 1
ATOM 576 N N . VAL A 1 72 ? -3.654 2.070 9.070 1.00 94.19 72 VAL A N 1
ATOM 577 C CA . VAL A 1 72 ? -2.438 1.257 9.090 1.00 94.19 72 VAL A CA 1
ATOM 578 C C . VAL A 1 72 ? -1.837 1.176 7.697 1.00 94.19 72 VAL A C 1
ATOM 580 O O . VAL A 1 72 ? -2.559 1.203 6.695 1.00 94.19 72 VAL A O 1
ATOM 583 N N . ILE A 1 73 ? -0.514 1.048 7.637 1.00 94.12 73 ILE A N 1
ATOM 584 C CA . ILE A 1 73 ? 0.202 0.714 6.406 1.00 94.12 73 ILE A CA 1
ATOM 585 C C . ILE A 1 73 ? 0.748 -0.698 6.562 1.00 94.12 73 ILE A C 1
ATOM 587 O O . ILE A 1 73 ? 1.368 -1.045 7.569 1.00 94.12 73 ILE A O 1
ATOM 591 N N . LEU A 1 74 ? 0.486 -1.527 5.560 1.00 94.50 74 LEU A N 1
ATOM 592 C CA . LEU A 1 74 ? 0.981 -2.892 5.463 1.00 94.50 74 LEU A CA 1
ATOM 593 C C . LEU A 1 74 ? 2.026 -2.946 4.355 1.00 94.50 74 LEU A C 1
ATOM 595 O O . LEU A 1 74 ? 1.807 -2.368 3.296 1.00 94.50 74 LEU A O 1
ATOM 599 N N . MET A 1 75 ? 3.117 -3.669 4.575 1.00 92.12 75 MET A N 1
ATOM 600 C CA . MET A 1 75 ? 4.137 -3.926 3.558 1.00 92.12 75 MET A CA 1
ATOM 601 C C . MET A 1 75 ? 4.073 -5.399 3.160 1.00 92.12 75 MET A C 1
ATOM 603 O O . MET A 1 75 ? 3.988 -6.276 4.024 1.00 92.12 75 MET A O 1
ATOM 607 N N . GLY A 1 76 ? 4.081 -5.682 1.862 1.00 91.69 76 GLY A N 1
ATOM 608 C CA . GLY A 1 76 ? 3.995 -7.050 1.375 1.00 91.69 76 GLY A CA 1
ATOM 609 C C . GLY A 1 76 ? 3.978 -7.164 -0.142 1.00 91.69 76 GLY A C 1
ATOM 610 O O . GLY A 1 76 ? 4.136 -6.192 -0.873 1.00 91.69 76 GLY A O 1
ATOM 611 N N . THR A 1 77 ? 3.725 -8.375 -0.619 1.00 91.88 77 THR A N 1
ATOM 612 C CA . THR A 1 77 ? 3.798 -8.709 -2.039 1.00 91.88 77 THR A CA 1
ATOM 613 C C . THR A 1 77 ? 2.398 -8.822 -2.640 1.00 91.88 77 THR A C 1
ATOM 615 O O . THR A 1 77 ? 1.542 -9.561 -2.146 1.00 91.88 77 THR A O 1
ATOM 618 N N . CYS A 1 78 ? 2.174 -8.141 -3.758 1.00 91.75 78 CYS A N 1
ATOM 619 C CA . CYS A 1 78 ? 1.029 -8.355 -4.636 1.00 91.75 78 CYS A CA 1
ATOM 620 C C . CYS A 1 78 ? 1.271 -9.559 -5.552 1.00 91.75 78 CYS A C 1
ATOM 622 O O . CYS A 1 78 ? 2.323 -9.651 -6.176 1.00 91.75 78 CYS A O 1
ATOM 624 N N . SER A 1 79 ? 0.285 -10.440 -5.722 1.00 91.44 79 SER A N 1
ATOM 625 C CA . SER A 1 79 ? 0.291 -11.496 -6.743 1.00 91.44 79 SER A CA 1
ATOM 626 C C . SER A 1 79 ? -1.130 -11.976 -7.022 1.00 91.44 79 SER A C 1
ATOM 628 O O . SER A 1 79 ? -1.886 -12.218 -6.093 1.00 91.44 79 SER A O 1
ATOM 630 N N . CYS A 1 80 ? -1.520 -12.103 -8.294 1.00 92.56 80 CYS A N 1
ATOM 631 C CA . CYS A 1 80 ? -2.850 -12.580 -8.699 1.00 92.56 80 CYS A CA 1
ATOM 632 C C . CYS A 1 80 ? -4.036 -11.883 -7.989 1.00 92.56 80 CYS A C 1
ATOM 634 O O . CYS A 1 80 ? -5.016 -12.540 -7.652 1.00 92.56 80 CYS A O 1
ATOM 636 N N . TYR A 1 81 ? -3.961 -10.561 -7.783 1.00 94.19 81 TYR A N 1
ATOM 637 C CA . TYR A 1 81 ? -4.923 -9.760 -7.002 1.00 94.19 81 TYR A CA 1
ATOM 638 C C . TYR A 1 81 ? -5.025 -10.099 -5.503 1.00 94.19 81 TYR A C 1
ATOM 640 O O . TYR A 1 81 ? -5.936 -9.616 -4.830 1.00 94.19 81 TYR A O 1
ATOM 648 N N . ASP A 1 82 ? -4.089 -10.869 -4.962 1.00 95.44 82 ASP A N 1
ATOM 649 C CA . ASP A 1 82 ? -3.897 -11.048 -3.528 1.00 95.44 82 ASP A CA 1
ATOM 650 C C . ASP A 1 82 ? -2.718 -10.190 -3.055 1.00 95.44 82 ASP A C 1
ATOM 652 O O . ASP A 1 82 ? -1.665 -10.143 -3.693 1.00 95.44 82 ASP A O 1
ATOM 656 N N . PHE A 1 83 ? -2.897 -9.505 -1.928 1.00 95.06 83 PHE A N 1
ATOM 657 C CA . PHE A 1 83 ? -1.833 -8.811 -1.211 1.00 95.06 83 PHE A CA 1
ATOM 658 C C . PHE A 1 83 ? -1.442 -9.632 0.014 1.00 95.06 83 PHE A C 1
ATOM 660 O O . PHE A 1 83 ? -2.234 -9.775 0.949 1.00 95.06 83 PHE A O 1
ATOM 667 N N . CYS A 1 84 ? -0.234 -10.186 0.001 1.00 94.25 84 CYS A N 1
ATOM 668 C CA . CYS A 1 84 ? 0.295 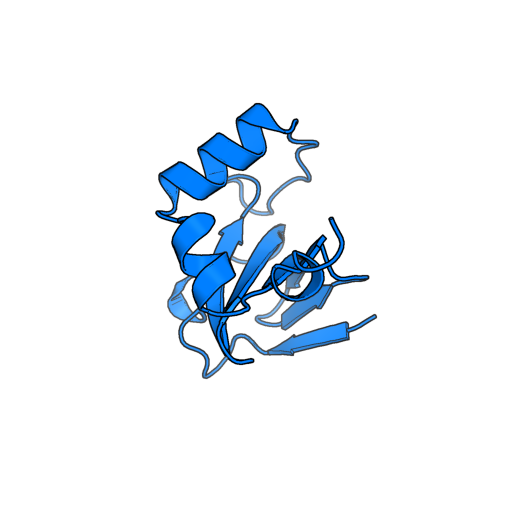-11.059 1.040 1.00 94.25 84 CYS A CA 1
ATOM 669 C C . CYS A 1 84 ? 1.306 -10.298 1.890 1.00 94.25 84 CYS A C 1
ATOM 671 O O . CYS A 1 84 ? 2.308 -9.823 1.366 1.00 94.25 84 CYS A O 1
ATOM 673 N N . PHE A 1 85 ? 1.091 -10.238 3.202 1.00 92.31 85 PHE A N 1
ATOM 674 C CA . PHE A 1 85 ? 1.964 -9.494 4.108 1.00 92.31 85 PHE A CA 1
ATOM 675 C C . PHE A 1 85 ? 2.361 -10.346 5.323 1.00 92.31 85 PHE A C 1
ATOM 677 O O . PHE A 1 85 ? 1.531 -11.096 5.869 1.00 92.31 85 PHE A O 1
ATOM 684 N N . PRO A 1 86 ? 3.640 -10.294 5.736 1.00 81.69 86 PRO A N 1
ATOM 685 C CA . PRO A 1 86 ? 4.116 -11.031 6.898 1.00 81.69 86 PRO A CA 1
ATOM 686 C C . PRO A 1 86 ? 3.657 -10.371 8.202 1.00 81.69 86 PRO A C 1
ATOM 688 O O . PRO A 1 86 ? 3.242 -11.078 9.120 1.00 81.69 86 PRO A O 1
ATOM 691 N N . GLU A 1 87 ? 3.677 -9.039 8.250 1.00 79.00 87 GLU A N 1
ATOM 692 C CA . GLU A 1 87 ? 3.407 -8.235 9.438 1.00 79.00 87 GLU A CA 1
ATOM 693 C C . GLU A 1 87 ? 2.954 -6.815 9.074 1.00 79.00 87 GLU A C 1
ATOM 695 O O . GLU A 1 87 ? 2.898 -6.431 7.904 1.00 79.00 87 GLU A O 1
ATOM 700 N N . LEU A 1 88 ? 2.557 -6.065 10.096 1.00 86.00 88 LEU A N 1
ATOM 701 C CA . LEU A 1 88 ? 2.147 -4.676 9.979 1.00 86.00 88 LEU A CA 1
ATOM 702 C C . LEU A 1 88 ? 3.384 -3.776 9.877 1.00 86.00 88 LEU A C 1
ATOM 704 O O . LEU A 1 88 ? 4.340 -3.981 10.617 1.00 86.00 88 LEU A O 1
ATOM 708 N N . PHE A 1 89 ? 3.362 -2.796 8.973 1.00 87.69 89 PHE A N 1
ATOM 709 C CA . PHE A 1 89 ? 4.511 -1.925 8.735 1.00 87.69 89 PHE A CA 1
ATOM 710 C C . PHE A 1 89 ? 4.456 -0.666 9.606 1.00 87.69 89 PHE A C 1
ATOM 712 O O . PHE A 1 89 ? 5.391 -0.396 10.352 1.00 87.69 89 PHE A O 1
ATOM 719 N N . ILE A 1 90 ? 3.337 0.066 9.571 1.00 87.56 90 ILE A N 1
ATOM 720 C CA . ILE A 1 90 ? 3.099 1.236 10.432 1.00 87.56 90 ILE A CA 1
ATOM 721 C C . ILE A 1 90 ? 1.701 1.131 11.040 1.00 87.56 90 ILE A C 1
ATOM 723 O O . ILE A 1 90 ? 0.722 0.937 10.311 1.00 87.56 90 ILE A O 1
ATOM 727 N N . ASP A 1 91 ? 1.615 1.276 12.367 1.00 88.50 91 ASP A N 1
ATOM 728 C CA . ASP A 1 91 ? 0.353 1.367 13.107 1.00 88.50 91 ASP A CA 1
ATOM 729 C C . ASP A 1 91 ? 0.154 2.786 13.621 1.00 88.50 91 ASP A C 1
ATOM 731 O O . ASP A 1 91 ? 0.843 3.207 14.551 1.00 88.50 91 ASP A O 1
ATOM 735 N N . PHE A 1 92 ? -0.815 3.513 13.072 1.00 83.31 92 PHE A N 1
ATOM 736 C CA . PHE A 1 92 ? -1.140 4.830 13.609 1.00 83.31 92 PHE A CA 1
ATOM 737 C C . PHE A 1 92 ? -2.104 4.779 14.805 1.00 83.31 92 PHE A C 1
ATOM 739 O O . PHE A 1 92 ? -2.422 5.817 15.376 1.00 83.31 92 PHE A O 1
ATOM 746 N N . LYS A 1 93 ? -2.561 3.591 15.231 1.00 72.81 93 LYS A N 1
ATOM 747 C CA . LYS A 1 93 ? -3.259 3.423 16.521 1.00 72.81 93 LYS A CA 1
ATOM 748 C C . LYS A 1 93 ? -2.304 3.400 17.703 1.00 72.81 93 LYS A C 1
ATOM 750 O O . LYS A 1 93 ? -2.719 3.661 18.828 1.00 72.81 93 LYS A O 1
ATOM 755 N N . ALA A 1 94 ? -1.044 3.047 17.462 1.00 59.91 94 ALA A N 1
ATOM 756 C CA . ALA A 1 94 ? -0.043 2.911 18.510 1.00 59.91 94 ALA A CA 1
ATOM 757 C C . ALA A 1 94 ? 0.581 4.254 18.934 1.00 59.91 94 ALA A C 1
ATOM 759 O O . ALA A 1 94 ? 1.392 4.257 19.857 1.00 59.91 94 ALA A O 1
ATOM 760 N N . SER A 1 95 ? 0.194 5.380 18.316 1.00 54.66 95 SER A N 1
ATOM 761 C CA . SER A 1 95 ? 0.739 6.716 18.608 1.00 54.66 95 SER A CA 1
ATOM 762 C C . SER A 1 95 ? 0.463 7.241 20.024 1.00 54.66 95 SER A C 1
ATOM 764 O O . SER A 1 95 ? 0.970 8.301 20.375 1.00 54.66 95 SER A O 1
ATOM 766 N N . ASP A 1 96 ? -0.298 6.528 20.858 1.00 48.38 96 ASP A N 1
ATOM 767 C CA . ASP A 1 96 ? -0.639 6.966 22.215 1.00 48.38 96 ASP A CA 1
ATOM 768 C C . ASP A 1 96 ? 0.115 6.152 23.286 1.00 48.38 96 ASP A C 1
ATOM 770 O O . ASP A 1 96 ? -0.482 5.398 24.053 1.00 48.38 96 ASP A O 1
ATOM 774 N N . GLN A 1 97 ? 1.451 6.282 23.317 1.00 44.34 97 GLN A N 1
ATOM 775 C CA . GLN A 1 97 ? 2.289 6.092 24.517 1.00 44.34 97 GLN A CA 1
ATOM 776 C C . GLN A 1 97 ? 3.518 7.021 24.461 1.00 44.34 97 GLN A C 1
ATOM 778 O O . GLN A 1 97 ? 4.601 6.612 24.039 1.00 44.34 97 GLN A O 1
ATOM 783 N N . GLY A 1 98 ? 3.349 8.268 24.912 1.00 41.69 98 GLY A N 1
ATOM 784 C CA . GLY A 1 98 ? 4.430 9.239 25.117 1.00 41.69 98 GLY A CA 1
ATOM 785 C C . GLY A 1 98 ? 3.997 10.446 25.929 1.00 41.69 98 GLY A C 1
ATOM 786 O O . GLY A 1 98 ? 3.417 11.365 25.317 1.00 41.69 98 GLY A O 1
#

Foldseek 3Di:
DDKDQQPPAPAVVVDDAKAKWKFKAFPNGTDYIFGLDPDVHYDDDPDDPVRVVVSCVVVVNDPVVCLVRQMFMFIAIDHPRMGDGPDTDDGSVPPPDD

pLDDT: mean 86.3, std 11.84, range [41.69, 96.19]

Sequence (98 aa):
MNHIKLVGTQVESYYRGCGEAFLVVENGKPTKLIYENPEMPAVRKDLNDDELMDLFAEHGVDFYELERKEAVILMGTCSCYDFCFPELFIDFKASDQG